Protein AF-A0A6I8RSE9-F1 (afdb_monomer)

Foldseek 3Di:
DDDDDDDDDDDDPPDPPPQDLVNVLVVLVVVQLADPLQSVLVSLVVCCVCPVQNWPPWDWDHDNVLSHIWIWTHSDPPDDTAIEGRAEPPDDDDPVSVVVSLVVVVPDPPPDDFSKHWYWYAYPVSDTDIDIDTPDDDDDDDPPDPPPVPVVVVVVVVVVPPD

InterPro domains:
  IPR011856 tRNA endonuclease-like domain superfamily [G3DSA:3.40.1350.10] (23-135)
  IPR018593 tRNA-splicing endonuclease subunit Sen15 [PF09631] (44-142)
  IPR036167 tRNA intron endonuclease, catalytic domain-like superfamily [SSF53032] (25-135)

Nearest PDB structures (foldseek):
  8hmz-assembly1_D  TM=9.072E-01  e=7.429E-14  Homo sapiens
  6z9u-assembly1_D  TM=8.861E-01  e=1.134E-13  Homo sapiens
  7zrz-assembly1_DP1  TM=8.844E-01  e=1.253E-10  Homo sapiens
  2gw6-assembly1_B  TM=8.212E-01  e=8.722E-11  Homo sapiens
  8h6l-assembly1_5B  TM=2.291E-01  e=1.242E+00  Homo sapiens

Mean predicted aligned error: 14.04 Å

Solvent-accessible surface area (backbone atoms only — not comparable to full-atom values): 10289 Å² total; per-residue (Å²): 142,84,90,81,84,86,82,91,81,81,80,82,76,80,74,78,77,74,75,45,76,72,52,54,48,49,52,55,59,70,62,71,28,49,54,73,64,49,43,52,31,35,45,53,49,52,48,41,39,47,76,74,62,58,36,37,82,71,42,83,44,71,34,70,90,77,45,32,55,36,35,38,29,16,75,45,91,92,55,75,67,39,46,35,40,44,30,40,70,89,63,83,81,52,72,70,56,54,54,55,56,50,54,68,70,61,82,55,96,66,92,77,72,82,54,47,40,34,39,36,36,29,45,96,87,68,50,74,46,79,45,81,46,58,76,81,86,67,84,73,79,76,74,94,70,80,76,72,71,65,74,64,60,61,66,61,58,66,69,70,76,75,121

Organism: Xenopus tropicalis (NCBI:txid8364)

pLDDT: mean 77.12, std 19.41, range [32.81, 97.62]

Radiu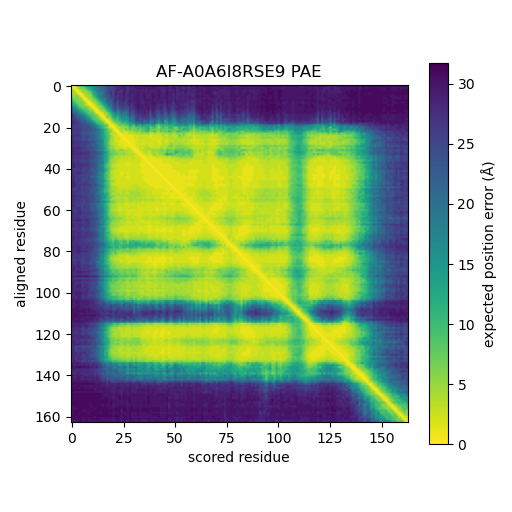s of gyration: 26.53 Å; Cα contacts (8 Å, |Δi|>4): 191; chains: 1; bounding box: 36×121×54 Å

Sequence (163 aa):
MYSRRESREPGVGGAMDCGTPTGDFKEMMAMDVADSAQVYTAFLVYMDLLEVRNWHDVKIHGSSELHLIYLHGLEKEGCIPQLIIPTPVSMSYSHERIQQFMKLDCTSDEAQSISSILLAIVESDSTVVYYKLTDGFVIPDPPDFVEDMDNKQWRKKRLRHLR

Secondary structure (DSSP, 8-state):
-------PPP----------HHHHHHHHHHT-SS-HHHHHHHHHHHHIIIIIS--EEEEEEEETTTTEEEEEEESSTTSPPEEEEEEETT----HHHHHHHHHHGGGSS-TTS--EEEEEEE-TT--EEEEEEES--PPPPPPS-----SHHHHHHHTTSS--

Structure (mmCIF, N/CA/C/O backbone):
data_AF-A0A6I8RSE9-F1
#
_entry.id   AF-A0A6I8RSE9-F1
#
loop_
_atom_site.group_PDB
_atom_site.id
_atom_site.type_symbol
_atom_site.label_atom_id
_atom_site.label_alt_id
_atom_site.label_comp_id
_atom_site.label_asym_id
_atom_site.label_entity_id
_atom_site.label_seq_id
_atom_site.pdbx_PDB_ins_code
_atom_site.Cartn_x
_atom_site.Cartn_y
_atom_site.Cartn_z
_atom_site.occupancy
_atom_site.B_iso_or_equiv
_atom_site.auth_seq_id
_atom_site.auth_comp_id
_atom_site.auth_asym_id
_atom_site.auth_atom_id
_atom_site.pdbx_PDB_model_num
ATOM 1 N N . MET A 1 1 ? 5.052 64.133 -17.717 1.00 44.69 1 MET A N 1
ATOM 2 C CA . MET A 1 1 ? 3.812 63.581 -18.299 1.00 44.69 1 MET A CA 1
ATOM 3 C C . MET A 1 1 ? 4.100 63.098 -19.709 1.00 44.69 1 MET A C 1
ATOM 5 O O . MET A 1 1 ? 4.345 63.938 -20.554 1.00 44.69 1 MET A O 1
ATOM 9 N N . TYR A 1 2 ? 4.098 61.786 -19.948 1.00 32.81 2 TYR A N 1
ATOM 10 C CA . TYR A 1 2 ? 3.545 61.183 -21.165 1.00 32.81 2 TYR A CA 1
ATOM 11 C C . TYR A 1 2 ? 3.251 59.714 -20.855 1.00 32.81 2 TYR A C 1
ATOM 13 O O . TYR A 1 2 ? 4.121 58.963 -20.424 1.00 32.81 2 TYR A O 1
ATOM 21 N N . SER A 1 3 ? 1.974 59.372 -20.971 1.00 40.47 3 SER A N 1
ATOM 22 C CA . SER A 1 3 ? 1.402 58.053 -20.737 1.00 40.47 3 SER A CA 1
ATOM 23 C C . SER A 1 3 ? 1.623 57.197 -21.986 1.00 40.47 3 SER A C 1
ATOM 25 O O . SER A 1 3 ? 1.367 57.673 -23.091 1.00 40.47 3 SER A O 1
ATOM 27 N N . ARG A 1 4 ? 2.060 55.945 -21.828 1.00 38.78 4 ARG A N 1
ATOM 28 C CA . ARG A 1 4 ? 1.957 54.914 -22.869 1.00 38.78 4 ARG A CA 1
ATOM 29 C C . ARG A 1 4 ? 1.184 53.740 -22.272 1.00 38.78 4 ARG A C 1
ATOM 31 O O . ARG A 1 4 ? 1.666 53.075 -21.361 1.00 38.78 4 ARG A O 1
ATOM 38 N N . ARG A 1 5 ? -0.057 53.584 -22.738 1.00 46.31 5 ARG A N 1
ATOM 39 C CA . ARG A 1 5 ? -0.883 52.380 -22.580 1.00 46.31 5 ARG A CA 1
ATOM 40 C C . ARG A 1 5 ? -0.491 51.354 -23.653 1.00 46.31 5 ARG A C 1
ATOM 42 O O . ARG A 1 5 ? 0.235 51.708 -24.578 1.00 46.31 5 ARG A O 1
ATOM 49 N N . GLU A 1 6 ? -1.099 50.173 -23.519 1.00 40.12 6 GLU A N 1
ATOM 50 C CA . GLU A 1 6 ? -1.092 48.986 -24.396 1.00 40.12 6 GLU A CA 1
ATOM 51 C C . GLU A 1 6 ? 0.047 47.993 -24.090 1.00 40.12 6 GLU A C 1
ATOM 53 O O . GLU A 1 6 ? 1.198 48.390 -23.981 1.00 40.12 6 GLU A O 1
ATOM 58 N N . SER A 1 7 ? -0.200 46.705 -23.830 1.00 34.88 7 SER A N 1
ATOM 59 C CA . SER A 1 7 ? -1.323 45.857 -24.261 1.00 34.88 7 SER A CA 1
ATOM 60 C C . SER A 1 7 ? -1.613 44.753 -23.236 1.00 34.88 7 SER A C 1
ATOM 62 O O . SER A 1 7 ? -0.700 44.183 -22.644 1.00 34.88 7 SER A O 1
ATOM 64 N N . ARG A 1 8 ? -2.902 44.453 -23.035 1.00 44.62 8 ARG A N 1
ATOM 65 C CA . ARG A 1 8 ? -3.384 43.220 -22.399 1.00 44.62 8 ARG A CA 1
ATOM 66 C C . ARG A 1 8 ? -3.271 42.084 -23.416 1.00 44.62 8 ARG A C 1
ATOM 68 O O . ARG A 1 8 ? -3.920 42.165 -24.452 1.00 44.62 8 ARG A O 1
ATOM 75 N N . GLU A 1 9 ? -2.543 41.032 -23.073 1.00 44.62 9 GLU A N 1
ATOM 76 C CA . GLU A 1 9 ? -2.723 39.697 -23.651 1.00 44.62 9 GLU A CA 1
ATOM 77 C C . GLU A 1 9 ? -3.542 38.861 -22.648 1.00 44.62 9 GLU A C 1
ATOM 79 O O . GLU A 1 9 ? -3.253 38.909 -21.445 1.00 44.62 9 GLU A O 1
ATOM 84 N N . PRO A 1 10 ? -4.601 38.158 -23.084 1.00 46.56 10 PRO A N 1
ATOM 85 C CA . PRO A 1 10 ? -5.452 37.371 -22.208 1.00 46.56 10 PRO A CA 1
ATOM 86 C C . PRO A 1 10 ? -4.966 35.920 -22.098 1.00 46.56 10 PRO A C 1
ATOM 88 O O . PRO A 1 10 ? -4.591 35.302 -23.085 1.00 46.56 10 PRO A O 1
ATOM 91 N N . GLY A 1 11 ? -5.101 35.361 -20.895 1.00 46.75 11 GLY A N 1
ATOM 92 C CA . GLY A 1 11 ? -5.437 33.952 -20.691 1.00 46.75 11 GLY A CA 1
ATOM 93 C C . GLY A 1 11 ? -4.395 32.917 -21.106 1.00 46.75 11 GLY A C 1
ATOM 94 O O . GLY A 1 11 ? -4.472 32.351 -22.189 1.00 46.75 11 GLY A O 1
ATOM 95 N N . VAL A 1 12 ? -3.558 32.513 -20.154 1.00 43.41 12 VAL A N 1
ATOM 96 C CA . VAL A 1 12 ? -3.167 31.103 -20.076 1.00 43.41 12 VAL A CA 1
ATOM 97 C C . VAL A 1 12 ? -4.004 30.512 -18.956 1.00 43.41 12 VAL A C 1
ATOM 99 O O . VAL A 1 12 ? -3.737 30.734 -17.776 1.00 43.41 12 VAL A O 1
ATOM 102 N N . GLY A 1 13 ? -5.097 29.852 -19.346 1.00 39.59 13 GLY A N 1
ATOM 103 C CA . GLY A 1 13 ? -5.831 28.974 -18.450 1.00 39.59 13 GLY A CA 1
ATOM 104 C C . GLY A 1 13 ? -4.838 27.994 -17.844 1.00 39.59 13 GLY A C 1
ATOM 105 O O . GLY A 1 13 ? -4.112 27.323 -18.578 1.00 39.59 13 GLY A O 1
ATOM 106 N N . GLY A 1 14 ? -4.771 27.969 -16.514 1.00 37.16 14 GLY A N 1
ATOM 107 C CA . GLY A 1 14 ? -4.079 26.914 -15.798 1.00 37.16 14 GLY A CA 1
ATOM 108 C C . GLY A 1 14 ? -4.722 25.604 -16.214 1.00 37.16 14 GLY A C 1
ATOM 109 O O . GLY A 1 14 ? -5.856 25.323 -15.828 1.00 37.16 14 GLY A O 1
ATOM 110 N N . ALA A 1 15 ? -4.029 24.857 -17.068 1.00 40.38 15 ALA A N 1
ATOM 111 C CA . ALA A 1 15 ? -4.313 23.455 -17.258 1.00 40.38 15 ALA A CA 1
ATOM 112 C C . ALA A 1 15 ? -4.239 22.837 -15.862 1.00 40.38 15 ALA A C 1
ATOM 114 O O . ALA A 1 15 ? -3.187 22.862 -15.225 1.00 40.38 15 ALA A O 1
ATOM 115 N N . MET A 1 16 ? -5.385 22.386 -15.357 1.00 47.47 16 MET A N 1
ATOM 116 C CA . MET A 1 16 ? -5.403 21.403 -14.289 1.00 47.47 16 MET A CA 1
ATOM 117 C C . MET A 1 16 ? -4.587 20.235 -14.823 1.00 47.47 16 MET A C 1
ATOM 119 O O . MET A 1 16 ? -4.990 19.589 -15.790 1.00 47.47 16 MET A O 1
ATOM 123 N N . ASP A 1 17 ? -3.389 20.085 -14.271 1.00 44.56 17 ASP A N 1
ATOM 124 C CA . ASP A 1 17 ? -2.506 18.962 -14.514 1.00 44.56 17 ASP A CA 1
ATOM 125 C C . ASP A 1 17 ? -3.269 17.723 -14.053 1.00 44.56 17 ASP A C 1
ATOM 127 O O . ASP A 1 17 ? -3.378 17.440 -12.861 1.00 44.56 17 ASP A O 1
ATOM 131 N N . CYS A 1 18 ? -3.942 17.053 -14.989 1.00 44.56 18 CYS A N 1
ATOM 132 C CA . CYS A 1 18 ? -4.425 15.713 -14.743 1.00 44.56 18 CYS A CA 1
ATOM 133 C C . CYS A 1 18 ? -3.162 14.861 -14.644 1.00 44.56 18 CYS A C 1
ATOM 135 O O . CYS A 1 18 ? -2.573 14.522 -15.673 1.00 44.56 18 CYS A O 1
ATOM 137 N N . GLY A 1 19 ? -2.717 14.613 -13.408 1.00 55.59 19 GLY A N 1
ATOM 138 C CA . GLY A 1 19 ? -1.569 13.771 -13.101 1.00 55.59 19 GLY A CA 1
ATOM 139 C C . GLY A 1 19 ? -1.6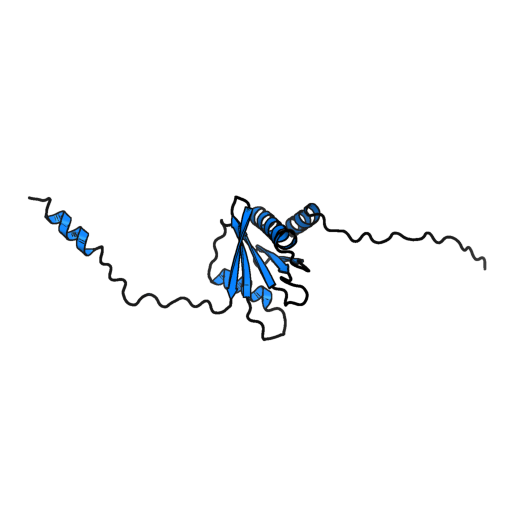34 12.530 -13.973 1.00 55.59 19 GLY A C 1
ATOM 140 O O . GLY A 1 19 ? -2.551 11.716 -13.885 1.00 55.59 19 GLY A O 1
ATOM 141 N N . THR A 1 20 ? -0.741 12.458 -14.955 1.00 66.75 20 THR A N 1
ATOM 142 C CA . THR A 1 20 ? -0.609 11.224 -15.722 1.00 66.75 20 THR A CA 1
ATOM 143 C C . THR A 1 20 ? -0.056 10.178 -14.756 1.00 66.75 20 THR A C 1
ATOM 145 O O . THR A 1 20 ? 0.827 10.534 -13.976 1.00 66.75 20 THR A O 1
ATOM 148 N N . PRO A 1 21 ? -0.439 8.892 -14.849 1.00 70.25 21 PRO A N 1
ATOM 149 C CA . PRO A 1 21 ? 0.141 7.847 -13.997 1.00 70.25 21 PRO A CA 1
ATOM 150 C C . PRO A 1 21 ? 1.680 7.852 -14.016 1.00 70.25 21 PRO A C 1
ATOM 152 O O . PRO A 1 21 ? 2.362 7.566 -13.036 1.00 70.25 21 PRO A O 1
ATOM 155 N N . THR A 1 22 ? 2.257 8.244 -15.154 1.00 73.25 22 THR A N 1
ATOM 156 C CA . THR A 1 22 ? 3.702 8.414 -15.325 1.00 73.25 22 THR A CA 1
ATOM 157 C C . THR A 1 22 ? 4.302 9.615 -14.588 1.00 73.25 22 THR A C 1
ATOM 159 O O . THR A 1 22 ? 5.504 9.613 -14.328 1.00 73.25 22 THR A O 1
ATOM 162 N N . GLY A 1 23 ? 3.515 10.653 -14.311 1.00 79.50 23 GLY A N 1
ATOM 163 C CA . GLY A 1 23 ? 3.882 11.800 -13.482 1.00 79.50 23 GLY A CA 1
ATOM 164 C C . GLY A 1 23 ? 3.946 11.416 -12.007 1.00 79.50 23 GLY A C 1
ATOM 165 O O . GLY A 1 23 ? 4.985 11.621 -11.384 1.00 79.50 23 GLY A O 1
ATOM 166 N N . ASP A 1 24 ? 2.914 10.738 -11.506 1.00 86.19 24 ASP A N 1
ATOM 167 C CA . ASP A 1 24 ? 2.835 10.326 -10.097 1.00 86.19 24 ASP A CA 1
ATOM 168 C C . ASP A 1 24 ? 3.921 9.296 -9.745 1.00 86.19 24 ASP A C 1
ATOM 170 O O . ASP A 1 24 ? 4.570 9.382 -8.702 1.00 86.19 24 ASP A O 1
ATOM 174 N N . PHE A 1 25 ? 4.224 8.367 -10.662 1.00 88.12 25 PHE A N 1
ATOM 175 C CA . PHE A 1 25 ? 5.354 7.446 -10.490 1.00 88.12 25 PHE A CA 1
ATOM 176 C C . PHE A 1 25 ? 6.698 8.181 -10.361 1.00 88.12 25 PHE A C 1
ATOM 178 O O . PHE A 1 25 ? 7.555 7.803 -9.559 1.00 88.12 25 PHE A O 1
ATOM 185 N N . LYS A 1 26 ? 6.903 9.248 -11.145 1.00 89.06 26 LYS A N 1
ATOM 186 C CA . LYS A 1 26 ? 8.123 10.064 -11.057 1.00 89.06 26 LYS A CA 1
ATOM 187 C C . LYS A 1 26 ? 8.176 10.852 -9.757 1.00 89.06 26 LYS A C 1
ATOM 189 O O . LYS A 1 26 ? 9.267 10.992 -9.214 1.00 89.06 26 LYS A O 1
ATOM 194 N N . GLU A 1 27 ? 7.040 11.341 -9.269 1.00 90.69 27 GLU A N 1
ATOM 195 C CA . GLU A 1 27 ? 6.957 12.005 -7.969 1.00 90.69 27 GLU A CA 1
ATOM 196 C C . GLU A 1 27 ? 7.384 11.053 -6.848 1.00 90.69 27 GLU A C 1
ATOM 198 O O . GLU A 1 27 ? 8.284 11.390 -6.084 1.00 90.69 27 GLU A O 1
ATOM 203 N N . MET A 1 28 ? 6.838 9.830 -6.817 1.00 92.19 28 MET A N 1
ATOM 204 C CA . MET A 1 28 ? 7.226 8.799 -5.844 1.00 92.19 28 MET A CA 1
ATOM 205 C C . MET A 1 28 ? 8.729 8.494 -5.885 1.00 92.19 28 MET A C 1
ATOM 207 O O . MET A 1 28 ? 9.380 8.448 -4.844 1.00 92.19 28 MET A O 1
ATOM 211 N N . MET A 1 29 ? 9.301 8.334 -7.084 1.00 89.94 29 MET A N 1
ATOM 212 C CA . MET A 1 29 ? 10.745 8.134 -7.257 1.00 89.94 29 MET A CA 1
ATOM 213 C C . MET A 1 29 ? 11.565 9.339 -6.770 1.00 89.94 29 MET A C 1
ATOM 215 O O . MET A 1 29 ? 12.641 9.161 -6.207 1.00 89.94 29 MET A O 1
ATOM 219 N N . ALA A 1 30 ? 11.073 10.562 -6.980 1.00 90.38 30 ALA A N 1
ATOM 220 C CA . ALA A 1 30 ? 11.769 11.791 -6.606 1.00 90.38 30 ALA A CA 1
ATOM 221 C C . ALA A 1 30 ? 11.786 12.056 -5.091 1.00 90.38 30 ALA A C 1
ATOM 223 O O . ALA A 1 30 ? 12.602 12.858 -4.639 1.00 90.38 30 ALA A O 1
ATOM 224 N N . MET A 1 31 ? 10.925 11.393 -4.307 1.00 89.88 31 MET A N 1
ATOM 225 C CA . MET A 1 31 ? 10.941 11.509 -2.843 1.00 89.88 31 MET A CA 1
ATOM 226 C C . MET A 1 31 ? 12.211 10.913 -2.219 1.00 89.88 31 MET A C 1
ATOM 228 O O . MET A 1 31 ? 12.590 11.339 -1.134 1.00 89.88 31 MET A O 1
ATOM 232 N N . ASP A 1 32 ? 12.858 9.946 -2.884 1.00 89.19 32 ASP A N 1
ATOM 233 C CA . ASP A 1 32 ? 14.120 9.312 -2.454 1.00 89.19 32 ASP A CA 1
ATOM 234 C C . ASP A 1 32 ? 14.108 8.798 -0.995 1.00 89.19 32 ASP A C 1
ATOM 236 O O . ASP A 1 32 ? 15.109 8.808 -0.283 1.00 89.19 32 ASP A O 1
ATOM 240 N N . VAL A 1 33 ? 12.935 8.362 -0.519 1.00 90.31 33 VAL A N 1
ATOM 241 C CA . VAL A 1 33 ? 12.741 7.847 0.851 1.00 90.31 33 VAL A CA 1
ATOM 242 C C . VAL A 1 33 ? 12.646 6.326 0.924 1.00 90.31 33 VAL A C 1
ATOM 244 O O . VAL A 1 33 ? 12.659 5.770 2.020 1.00 90.31 33 VAL A O 1
ATOM 247 N N . ALA A 1 34 ? 12.502 5.646 -0.212 1.00 89.31 34 ALA A N 1
ATOM 248 C CA . ALA A 1 34 ? 12.236 4.217 -0.271 1.00 89.31 34 ALA A CA 1
ATOM 249 C C . ALA A 1 34 ? 12.927 3.565 -1.472 1.00 89.31 34 ALA A C 1
ATOM 251 O O . ALA A 1 34 ? 13.278 4.231 -2.446 1.00 89.31 34 ALA A O 1
ATOM 252 N N . ASP A 1 35 ? 13.126 2.249 -1.401 1.00 91.12 35 ASP A N 1
ATOM 253 C CA . ASP A 1 35 ? 13.719 1.4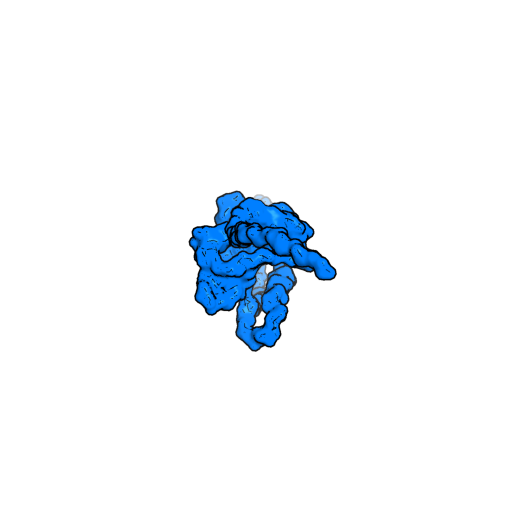97 -2.503 1.00 91.12 35 ASP A CA 1
ATOM 254 C C . ASP A 1 35 ? 12.763 1.354 -3.703 1.00 91.12 35 ASP A C 1
ATOM 256 O O . ASP A 1 35 ? 11.552 1.571 -3.616 1.00 91.12 35 ASP A O 1
ATOM 260 N N . SER A 1 36 ? 13.308 0.938 -4.848 1.00 91.50 36 SER A N 1
ATOM 261 C CA . SER A 1 36 ? 12.541 0.777 -6.088 1.00 91.50 36 SER A CA 1
ATOM 262 C C . SER A 1 36 ? 11.383 -0.217 -5.981 1.00 91.50 36 SER A C 1
ATOM 264 O O . SER A 1 36 ? 10.390 -0.066 -6.691 1.00 91.50 36 SER A O 1
ATOM 266 N N . ALA A 1 37 ? 11.502 -1.248 -5.135 1.00 92.06 37 ALA A N 1
ATOM 267 C CA . ALA A 1 37 ? 10.438 -2.235 -4.969 1.00 92.06 37 ALA A CA 1
ATOM 268 C C . ALA A 1 37 ? 9.265 -1.620 -4.200 1.00 92.06 37 ALA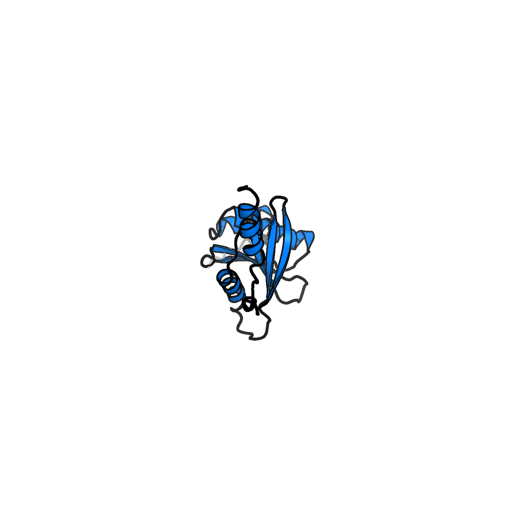 A C 1
ATOM 270 O O . ALA A 1 37 ? 8.110 -1.816 -4.577 1.00 92.06 37 ALA A O 1
ATOM 271 N N . GLN A 1 38 ? 9.558 -0.826 -3.172 1.00 93.00 38 GLN A N 1
ATOM 272 C CA . GLN A 1 38 ? 8.573 -0.077 -2.408 1.00 93.00 38 GLN A CA 1
ATOM 273 C C . GLN A 1 38 ? 7.898 0.999 -3.267 1.00 93.00 38 GLN A C 1
ATOM 275 O O . GLN A 1 38 ? 6.672 1.080 -3.257 1.00 93.00 38 GLN A O 1
ATOM 280 N N . VAL A 1 39 ? 8.659 1.741 -4.079 1.00 94.81 39 VAL A N 1
ATOM 281 C CA . VAL A 1 39 ? 8.104 2.744 -5.005 1.00 94.81 39 VAL A CA 1
ATOM 282 C C . VAL A 1 39 ? 7.165 2.097 -6.024 1.00 94.81 39 VAL A C 1
ATOM 284 O O . VAL A 1 39 ? 6.042 2.558 -6.221 1.00 94.81 39 VAL A O 1
ATOM 287 N N . TYR A 1 40 ? 7.585 0.990 -6.642 1.00 94.44 40 TYR A N 1
ATOM 288 C CA . TYR A 1 40 ? 6.741 0.260 -7.588 1.00 94.44 40 TYR A CA 1
ATOM 289 C C . TYR A 1 40 ? 5.475 -0.298 -6.923 1.00 94.44 40 TYR A C 1
ATOM 291 O O . TYR A 1 40 ? 4.382 -0.191 -7.473 1.00 94.44 40 TYR A O 1
ATOM 299 N N . THR A 1 41 ? 5.603 -0.824 -5.704 1.00 96.38 41 THR A N 1
ATOM 300 C CA . THR A 1 41 ? 4.468 -1.279 -4.887 1.00 96.38 41 THR A CA 1
ATOM 301 C C . THR A 1 41 ? 3.498 -0.131 -4.602 1.00 96.38 41 THR A C 1
ATOM 303 O O . THR A 1 41 ? 2.296 -0.282 -4.804 1.00 96.38 41 THR A O 1
ATOM 306 N N . ALA A 1 42 ? 4.000 1.030 -4.171 1.00 96.56 42 ALA A N 1
ATOM 307 C CA . ALA A 1 42 ? 3.187 2.210 -3.893 1.00 96.56 42 ALA A CA 1
ATOM 308 C C . ALA A 1 42 ? 2.432 2.691 -5.132 1.00 96.56 42 ALA A C 1
ATOM 310 O O . ALA A 1 42 ? 1.251 3.023 -5.038 1.00 96.56 42 ALA A O 1
ATOM 311 N N . PHE A 1 43 ? 3.078 2.647 -6.294 1.00 96.25 43 PHE A N 1
ATOM 312 C CA . PHE A 1 43 ? 2.451 2.984 -7.563 1.00 96.25 43 PHE A CA 1
ATOM 313 C C . PHE A 1 43 ? 1.318 2.024 -7.940 1.00 96.25 43 PHE A C 1
ATOM 315 O O . PHE A 1 43 ? 0.238 2.477 -8.310 1.00 96.25 43 PHE A O 1
ATOM 322 N N . LEU A 1 44 ? 1.520 0.710 -7.802 1.00 96.56 44 LEU A N 1
ATOM 323 C CA . LEU A 1 44 ? 0.459 -0.267 -8.070 1.00 96.56 44 LEU A CA 1
ATOM 324 C C . LEU A 1 44 ? -0.742 -0.077 -7.137 1.00 96.56 44 LEU A C 1
ATOM 326 O O . LEU A 1 44 ? -1.881 -0.112 -7.594 1.00 96.56 44 LEU A O 1
ATOM 330 N N . VAL A 1 45 ? -0.495 0.186 -5.85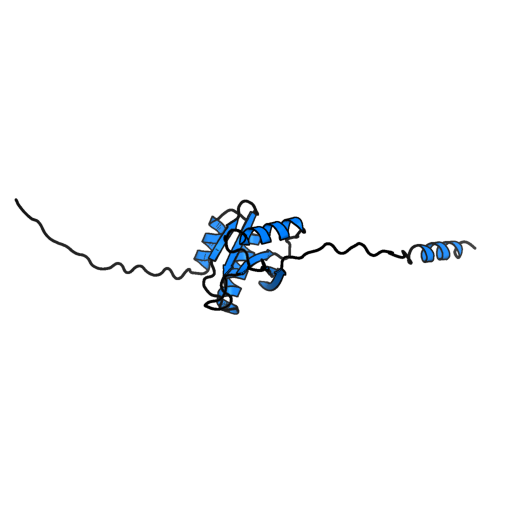0 1.00 97.62 45 VAL A N 1
ATOM 331 C CA . VAL A 1 45 ? -1.565 0.475 -4.883 1.00 97.62 45 VAL A CA 1
ATOM 332 C C . VAL A 1 45 ? -2.286 1.774 -5.234 1.00 97.62 45 VAL A C 1
ATOM 334 O O . VAL A 1 45 ? -3.510 1.811 -5.191 1.00 97.62 45 VAL A O 1
ATOM 337 N N . TYR A 1 46 ? -1.560 2.828 -5.607 1.00 96.62 46 TYR A N 1
ATOM 338 C CA . TYR A 1 46 ? -2.153 4.094 -6.040 1.00 96.62 46 TYR A CA 1
ATOM 339 C C . TYR A 1 46 ? -3.091 3.897 -7.239 1.00 96.62 46 TYR A C 1
ATOM 341 O O . TYR A 1 46 ? -4.234 4.352 -7.207 1.00 96.62 46 TYR A O 1
ATOM 349 N N . MET A 1 47 ? -2.649 3.137 -8.244 1.00 95.88 47 MET A N 1
ATOM 350 C CA . MET A 1 47 ? -3.471 2.802 -9.407 1.00 95.88 47 MET A CA 1
ATOM 351 C C . MET A 1 47 ? -4.694 1.946 -9.040 1.00 95.88 47 MET A C 1
ATOM 353 O O . MET A 1 47 ? -5.781 2.231 -9.531 1.00 95.88 47 MET A O 1
ATOM 357 N N . ASP A 1 48 ? -4.565 0.939 -8.165 1.00 96.44 48 ASP A N 1
ATOM 358 C CA . ASP A 1 48 ? -5.716 0.134 -7.702 1.00 96.44 48 ASP A CA 1
ATOM 359 C C . ASP A 1 48 ? -6.748 1.001 -6.966 1.00 96.44 48 ASP A C 1
ATOM 361 O O . ASP A 1 48 ? -7.952 0.903 -7.218 1.00 96.44 48 ASP A O 1
ATOM 365 N N . LEU A 1 49 ? -6.279 1.902 -6.097 1.00 95.88 49 LEU A N 1
ATOM 366 C CA . LEU A 1 49 ? -7.142 2.814 -5.350 1.00 95.88 49 LEU A CA 1
ATOM 367 C C . LEU A 1 49 ? -7.937 3.727 -6.287 1.00 95.88 49 LEU A C 1
ATOM 369 O O . LEU A 1 49 ? -9.144 3.863 -6.096 1.00 95.88 49 LEU A O 1
ATOM 373 N N . LEU A 1 50 ? -7.298 4.316 -7.299 1.00 94.00 50 LEU A N 1
ATOM 374 C CA . LEU A 1 50 ? -7.968 5.218 -8.236 1.00 94.00 50 LEU A CA 1
ATOM 375 C C . LEU A 1 50 ? -8.861 4.484 -9.242 1.00 94.00 50 LEU A C 1
ATOM 377 O O . LEU A 1 50 ? -10.030 4.829 -9.384 1.00 94.00 50 LEU A O 1
ATOM 381 N N . GLU A 1 51 ? -8.337 3.467 -9.925 1.00 94.31 51 GLU A N 1
ATOM 382 C CA . GLU A 1 51 ? -8.983 2.887 -11.111 1.00 94.31 51 GLU A CA 1
ATOM 383 C C . GLU A 1 51 ? -9.910 1.712 -10.781 1.00 94.31 51 GLU A C 1
ATOM 385 O O . GLU A 1 51 ? -10.934 1.515 -11.434 1.00 94.31 51 GLU A O 1
ATOM 390 N N . VAL A 1 52 ? -9.563 0.906 -9.774 1.00 94.69 52 VAL A N 1
ATOM 391 C CA . VAL A 1 52 ? -10.323 -0.307 -9.428 1.00 94.69 52 VAL A CA 1
ATOM 392 C C . VAL A 1 52 ? -11.311 -0.016 -8.306 1.00 94.69 52 VAL A C 1
ATOM 394 O O . VAL A 1 52 ? -12.470 -0.433 -8.363 1.00 94.69 52 VAL A O 1
ATOM 397 N N . ARG A 1 53 ? -10.863 0.707 -7.275 1.00 93.44 53 ARG A N 1
ATOM 398 C CA . ARG A 1 53 ? -11.668 0.995 -6.081 1.00 93.44 53 ARG A CA 1
ATOM 399 C C . ARG A 1 53 ? -12.351 2.356 -6.111 1.00 93.44 53 ARG A C 1
ATOM 401 O O . ARG A 1 53 ? -13.244 2.564 -5.291 1.00 93.44 53 ARG A O 1
ATOM 408 N N . ASN A 1 54 ? -11.966 3.245 -7.029 1.00 94.06 54 ASN A N 1
ATOM 409 C CA . ASN A 1 54 ? -12.522 4.591 -7.176 1.00 94.06 54 ASN A CA 1
ATOM 410 C C . ASN A 1 54 ? -12.482 5.399 -5.863 1.00 94.06 54 ASN A C 1
ATOM 412 O O . ASN A 1 54 ? -13.483 5.971 -5.430 1.00 94.06 54 ASN A O 1
ATOM 416 N N . TRP A 1 55 ? -11.325 5.393 -5.200 1.00 95.12 55 TRP A N 1
ATOM 417 C CA . TRP A 1 55 ? -11.055 6.211 -4.020 1.00 95.12 55 TRP A CA 1
ATOM 418 C C . TRP A 1 55 ? -10.837 7.670 -4.417 1.00 95.12 55 TRP A C 1
ATOM 420 O O . TRP A 1 55 ? -10.353 7.981 -5.505 1.00 95.12 55 TRP A O 1
ATOM 430 N N . HIS A 1 56 ? -11.169 8.570 -3.500 1.00 91.88 56 HIS A N 1
ATOM 431 C CA . HIS A 1 56 ? -11.086 10.012 -3.697 1.00 91.88 56 HIS A CA 1
ATOM 432 C C . HIS A 1 56 ? -9.911 10.617 -2.922 1.00 91.88 56 HIS A C 1
ATOM 434 O O . HIS A 1 56 ? -9.459 10.060 -1.920 1.00 91.88 56 HIS A O 1
ATOM 440 N N . ASP A 1 57 ? -9.428 11.772 -3.389 1.00 91.06 57 ASP A N 1
ATOM 441 C CA . ASP A 1 57 ? -8.374 12.574 -2.752 1.00 91.06 57 ASP A CA 1
ATOM 442 C C . ASP A 1 57 ? -7.150 11.763 -2.293 1.00 91.06 57 ASP A C 1
ATOM 444 O O . ASP A 1 57 ? -6.623 11.975 -1.198 1.00 91.06 57 ASP A O 1
ATOM 448 N N . VAL A 1 58 ? -6.698 10.819 -3.128 1.00 93.12 58 VAL A N 1
ATOM 449 C CA . VAL A 1 58 ? -5.535 9.981 -2.819 1.00 93.12 58 VAL A CA 1
ATOM 450 C C . VAL A 1 58 ? -4.257 10.818 -2.911 1.00 93.12 58 VAL A C 1
ATOM 452 O O . VAL A 1 58 ? -3.865 11.260 -3.989 1.00 93.12 58 VAL A O 1
ATOM 455 N N . LYS A 1 59 ? -3.600 11.032 -1.771 1.00 92.12 59 LYS A N 1
ATOM 456 C CA . LYS A 1 59 ? -2.358 11.798 -1.619 1.00 92.12 59 LYS A CA 1
ATOM 457 C C . LYS A 1 59 ? -1.191 10.878 -1.311 1.00 92.12 59 LYS A C 1
ATOM 459 O O . LYS A 1 59 ? -1.322 9.949 -0.516 1.00 92.12 59 LYS A O 1
ATOM 464 N N . ILE A 1 60 ? -0.048 11.177 -1.914 1.00 93.69 60 ILE A N 1
ATOM 465 C CA . ILE A 1 60 ? 1.193 10.419 -1.772 1.00 93.69 60 ILE A CA 1
ATOM 466 C C . ILE A 1 60 ? 2.095 11.139 -0.771 1.00 93.69 60 ILE A C 1
ATOM 468 O O . ILE A 1 60 ? 2.274 12.353 -0.843 1.00 93.69 60 ILE A O 1
ATOM 472 N N . HIS A 1 61 ? 2.677 10.391 0.160 1.00 92.25 61 HIS A N 1
ATOM 473 C CA . HIS A 1 61 ? 3.554 10.930 1.187 1.00 92.25 61 HIS A CA 1
ATOM 474 C C . HIS A 1 61 ? 4.796 10.059 1.363 1.00 92.25 61 HIS A C 1
ATOM 476 O O . HIS A 1 61 ? 4.720 8.833 1.356 1.00 92.25 61 HIS A O 1
ATOM 482 N N . GLY A 1 62 ? 5.944 10.698 1.576 1.00 92.31 62 GLY A N 1
ATOM 483 C CA . GLY A 1 62 ? 7.194 10.026 1.913 1.00 92.31 62 GLY A CA 1
ATOM 484 C C . GLY A 1 62 ? 7.549 10.208 3.386 1.00 92.31 62 GLY A C 1
ATOM 485 O O . GLY A 1 62 ? 7.494 11.321 3.905 1.00 92.31 62 GLY A O 1
ATOM 486 N N . SER A 1 63 ? 7.943 9.128 4.065 1.00 90.38 63 SER A N 1
ATOM 487 C CA . SER A 1 63 ? 8.543 9.183 5.402 1.00 90.38 63 SER A CA 1
ATOM 488 C C . SER A 1 63 ? 9.997 8.734 5.341 1.00 90.38 63 SER A C 1
ATOM 490 O O . SER A 1 63 ? 10.279 7.546 5.185 1.00 90.38 63 SER A O 1
ATOM 492 N N . SER A 1 64 ? 10.926 9.676 5.517 1.00 89.31 64 SER A N 1
ATOM 493 C CA . SER A 1 64 ? 12.355 9.363 5.643 1.00 89.31 64 SER A CA 1
ATOM 494 C C . SER A 1 64 ? 12.674 8.626 6.945 1.00 89.31 64 SER A C 1
ATOM 496 O O . SER A 1 64 ? 13.615 7.848 6.984 1.00 89.31 64 SER A O 1
ATOM 498 N N . GLU A 1 65 ? 11.894 8.830 8.013 1.00 88.50 65 GLU A N 1
ATOM 499 C CA . GLU A 1 65 ? 12.094 8.122 9.287 1.00 88.50 65 GLU A CA 1
ATOM 500 C C . GLU A 1 65 ? 11.783 6.628 9.133 1.00 88.50 65 GLU A C 1
ATOM 502 O O . GLU A 1 65 ? 12.564 5.763 9.532 1.00 88.50 65 GLU A O 1
ATOM 507 N N . LEU A 1 66 ? 10.662 6.315 8.483 1.00 87.25 66 LEU A N 1
ATOM 508 C CA . LEU A 1 66 ? 10.192 4.941 8.298 1.00 87.25 66 LEU A CA 1
ATOM 509 C C . LEU A 1 66 ? 10.694 4.297 7.000 1.00 87.25 66 LEU A C 1
ATOM 511 O O . LEU A 1 66 ? 10.441 3.108 6.773 1.00 87.25 66 LEU A O 1
ATOM 515 N N . HIS A 1 67 ? 11.424 5.077 6.196 1.00 90.31 67 HIS A N 1
ATOM 516 C CA . HIS A 1 67 ? 11.995 4.710 4.904 1.00 90.31 67 HIS A CA 1
ATOM 517 C C . HIS A 1 67 ? 10.949 4.080 3.971 1.00 90.31 67 HIS A C 1
ATOM 519 O O . HIS A 1 67 ? 11.130 2.971 3.462 1.00 90.31 67 HIS A O 1
ATOM 525 N N . LEU A 1 68 ? 9.791 4.737 3.839 1.00 92.00 68 LEU A N 1
ATOM 526 C CA . LEU A 1 68 ? 8.672 4.248 3.030 1.00 92.00 68 LEU A CA 1
ATOM 527 C C . LEU A 1 68 ? 7.821 5.386 2.465 1.00 92.00 68 LEU A C 1
ATOM 529 O O . LEU A 1 68 ? 7.744 6.475 3.038 1.00 92.00 68 LEU A O 1
ATOM 533 N N . ILE A 1 69 ? 7.123 5.081 1.377 1.00 94.81 69 ILE A N 1
ATOM 534 C CA . ILE A 1 69 ? 6.018 5.865 0.819 1.00 94.81 69 ILE A CA 1
ATOM 535 C C . ILE A 1 69 ? 4.692 5.316 1.353 1.00 94.81 69 ILE A C 1
ATOM 537 O O . ILE A 1 69 ? 4.468 4.108 1.324 1.00 94.81 69 ILE A O 1
ATOM 541 N N . TYR A 1 70 ? 3.811 6.190 1.820 1.00 94.56 70 TYR A N 1
ATOM 542 C CA . TYR A 1 70 ? 2.454 5.867 2.258 1.00 94.56 70 TYR A CA 1
ATOM 543 C C . TYR A 1 70 ? 1.444 6.777 1.566 1.00 94.56 70 TYR A C 1
ATOM 545 O O . TYR A 1 70 ? 1.804 7.809 1.000 1.00 94.56 70 TYR A O 1
ATOM 553 N N . LEU A 1 71 ? 0.175 6.381 1.594 1.00 94.88 71 LEU A N 1
ATOM 554 C CA . LEU A 1 71 ? -0.905 7.114 0.946 1.00 94.88 71 LEU A CA 1
ATOM 555 C C . LEU A 1 71 ? -1.961 7.509 1.979 1.00 94.88 71 LEU A C 1
ATOM 557 O O . LEU A 1 71 ? -2.229 6.755 2.913 1.00 94.88 71 LEU A O 1
ATOM 561 N N . HIS A 1 72 ? -2.594 8.659 1.780 1.00 92.88 72 HIS A N 1
ATOM 562 C CA . HIS A 1 72 ? -3.857 9.002 2.431 1.00 92.88 72 HIS A CA 1
ATOM 563 C C . HIS A 1 72 ? -4.948 9.049 1.378 1.00 92.88 72 HIS A C 1
ATOM 565 O O . HIS A 1 72 ? -4.740 9.645 0.331 1.00 92.88 72 HIS A O 1
ATOM 571 N N . GLY A 1 73 ? -6.109 8.457 1.639 1.00 91.50 73 GLY A N 1
ATOM 572 C CA . GLY A 1 73 ? -7.204 8.481 0.671 1.00 91.50 73 GLY A CA 1
ATOM 573 C C . GLY A 1 73 ? -8.570 8.277 1.303 1.00 91.50 73 GLY A C 1
ATOM 574 O O . GLY A 1 73 ? -8.697 7.753 2.410 1.00 91.50 73 GLY A O 1
ATOM 575 N N . LEU A 1 74 ? -9.600 8.702 0.581 1.00 91.44 74 LEU A N 1
ATOM 576 C CA . LEU A 1 74 ? -10.998 8.572 0.962 1.00 91.44 74 LEU A CA 1
ATOM 577 C C . LEU A 1 74 ? -11.623 7.386 0.231 1.00 91.44 74 LEU A C 1
ATOM 579 O O . LEU A 1 74 ? -11.766 7.412 -0.987 1.00 91.44 74 LEU A O 1
ATOM 583 N N . GLU A 1 75 ? -12.065 6.371 0.972 1.00 90.50 75 GLU A N 1
ATOM 584 C CA . GLU A 1 75 ? -12.788 5.233 0.382 1.00 90.50 75 GLU A CA 1
ATOM 585 C C . GLU A 1 75 ? -14.096 5.673 -0.292 1.00 90.50 75 GLU A C 1
ATOM 587 O O . GLU A 1 75 ? -14.503 5.121 -1.311 1.00 90.50 75 GLU A O 1
ATOM 592 N N . LYS A 1 76 ? -14.760 6.679 0.285 1.00 88.62 76 LYS A N 1
ATOM 593 C CA . LYS A 1 76 ? -15.951 7.330 -0.263 1.00 88.62 76 LYS A CA 1
ATOM 594 C C . LYS A 1 76 ? -15.884 8.819 0.035 1.00 88.62 76 LYS A C 1
ATOM 596 O O . LYS A 1 76 ? -15.331 9.231 1.057 1.00 88.62 76 LYS A O 1
ATOM 601 N N . GLU A 1 77 ? -16.480 9.618 -0.839 1.00 84.94 77 GLU A N 1
ATOM 602 C CA . GLU A 1 77 ? -16.585 11.061 -0.645 1.00 84.94 77 GLU A CA 1
ATOM 603 C C . GLU A 1 77 ? -17.281 11.388 0.694 1.00 84.94 77 GLU A C 1
ATOM 605 O O . GLU A 1 77 ? -18.317 10.812 1.033 1.00 84.94 77 GLU A O 1
ATOM 610 N N . GLY A 1 78 ? -16.678 12.279 1.487 1.00 79.06 78 GLY A N 1
ATOM 611 C CA . GLY A 1 78 ? -17.180 12.672 2.811 1.00 79.06 78 GLY A CA 1
ATOM 612 C C . GLY A 1 78 ? -16.828 11.731 3.974 1.00 79.06 78 GLY A C 1
ATOM 613 O O . GLY A 1 78 ? -17.256 11.987 5.100 1.00 79.06 78 GLY A O 1
ATOM 614 N N . CYS A 1 79 ? -16.063 10.657 3.743 1.00 83.75 79 CYS A N 1
ATOM 615 C CA . CYS A 1 79 ? -15.510 9.828 4.820 1.00 83.75 79 CYS A CA 1
ATOM 616 C C . CYS A 1 79 ? -14.249 10.443 5.454 1.00 83.75 79 CYS A C 1
ATOM 618 O O . CYS A 1 79 ? -13.746 11.477 5.022 1.00 83.75 79 CYS A O 1
ATOM 620 N N . ILE A 1 80 ? -13.738 9.802 6.506 1.00 83.25 80 ILE A N 1
ATOM 621 C CA . ILE A 1 80 ? -12.439 10.149 7.092 1.00 83.25 80 ILE A CA 1
ATOM 622 C C . ILE A 1 80 ? -11.338 9.542 6.204 1.00 83.25 80 ILE A C 1
ATOM 624 O O . ILE A 1 80 ? -11.472 8.372 5.822 1.00 83.25 80 ILE A O 1
ATOM 628 N N . PRO A 1 81 ? -10.270 10.292 5.869 1.00 86.62 81 PRO A N 1
ATOM 629 C CA . PRO A 1 81 ? -9.121 9.745 5.156 1.00 86.62 81 PRO A CA 1
ATOM 630 C C . PRO A 1 81 ? -8.517 8.564 5.914 1.00 86.62 81 PRO A C 1
ATOM 632 O O . PRO A 1 81 ? -8.285 8.651 7.116 1.00 86.62 81 PRO A O 1
ATOM 635 N N . GLN A 1 82 ? -8.252 7.467 5.213 1.00 90.56 82 GLN A N 1
ATOM 636 C CA . GLN A 1 82 ? -7.547 6.318 5.772 1.00 90.56 82 GLN A CA 1
ATOM 637 C C . GLN A 1 82 ? -6.067 6.395 5.405 1.00 90.56 82 GLN A C 1
ATOM 639 O O . GLN A 1 82 ? -5.721 6.833 4.306 1.00 90.56 82 GLN A O 1
ATOM 644 N N . LEU A 1 83 ? -5.209 5.949 6.319 1.00 92.31 83 LEU A N 1
ATOM 645 C CA . LEU A 1 83 ? -3.789 5.732 6.067 1.00 92.31 83 LEU A CA 1
ATOM 646 C C . LEU A 1 83 ? -3.590 4.370 5.391 1.00 92.31 83 LEU A C 1
ATOM 648 O O . LEU A 1 83 ? -3.942 3.335 5.959 1.00 92.31 83 LEU A O 1
ATOM 652 N N . ILE A 1 84 ? -3.002 4.365 4.197 1.00 95.06 84 ILE A N 1
ATOM 653 C CA . ILE A 1 84 ? -2.680 3.160 3.431 1.00 95.06 84 ILE A CA 1
ATOM 654 C C . ILE A 1 84 ? -1.164 2.991 3.371 1.00 95.06 84 ILE A C 1
ATOM 656 O O . ILE A 1 84 ? -0.441 3.905 2.976 1.00 95.06 84 ILE A O 1
ATOM 660 N N . ILE A 1 85 ? -0.687 1.801 3.730 1.00 95.06 85 ILE A N 1
ATOM 661 C CA . ILE A 1 85 ? 0.725 1.419 3.678 1.00 95.06 85 ILE A CA 1
ATOM 662 C C . ILE A 1 85 ? 0.913 0.389 2.555 1.00 95.06 85 ILE A C 1
ATOM 664 O O . ILE A 1 85 ? 0.511 -0.766 2.721 1.00 95.06 85 ILE A O 1
ATOM 668 N N . PRO A 1 86 ? 1.510 0.778 1.415 1.00 96.19 86 PRO A N 1
ATOM 669 C CA . PRO A 1 86 ? 1.915 -0.152 0.371 1.00 96.19 86 PRO A CA 1
ATOM 670 C C . PRO A 1 86 ? 3.033 -1.082 0.849 1.00 96.19 86 PRO A C 1
ATOM 672 O O . PRO A 1 86 ? 4.073 -0.637 1.346 1.00 96.19 86 PRO A O 1
ATOM 675 N N . THR A 1 87 ? 2.830 -2.380 0.653 1.00 94.69 87 THR A N 1
ATOM 676 C CA . THR A 1 87 ? 3.695 -3.443 1.164 1.00 94.69 87 THR A CA 1
ATOM 677 C C . THR A 1 87 ? 4.063 -4.422 0.055 1.00 94.69 87 THR A C 1
ATOM 679 O O . THR A 1 87 ? 3.195 -5.160 -0.408 1.00 94.69 87 THR A O 1
ATOM 682 N N . PRO A 1 88 ? 5.338 -4.536 -0.340 1.00 93.31 88 PRO A N 1
ATOM 683 C CA . PRO A 1 88 ? 5.750 -5.659 -1.169 1.00 93.31 88 PRO A CA 1
ATOM 684 C C . PRO A 1 88 ? 5.703 -6.958 -0.353 1.00 93.31 88 PRO A C 1
ATOM 686 O O . PRO A 1 88 ? 6.099 -6.968 0.812 1.00 93.31 88 PRO A O 1
ATOM 689 N N . VAL A 1 89 ? 5.293 -8.077 -0.961 1.00 91.69 89 VAL A N 1
ATOM 690 C CA . VAL A 1 89 ? 5.220 -9.395 -0.285 1.00 91.69 89 VAL A CA 1
ATOM 691 C C . VAL A 1 89 ? 6.550 -9.852 0.339 1.00 91.69 89 VAL A C 1
ATOM 693 O O . VAL A 1 89 ? 6.572 -10.628 1.290 1.00 91.69 89 VAL A O 1
ATOM 696 N N . SER A 1 90 ? 7.679 -9.350 -0.165 1.00 87.38 90 SER A N 1
ATOM 697 C CA . SER A 1 90 ? 9.016 -9.625 0.369 1.00 87.38 90 SER A CA 1
ATOM 698 C C . SER A 1 90 ? 9.347 -8.861 1.659 1.00 87.38 90 SER A C 1
ATOM 700 O O . SER A 1 90 ? 10.391 -9.116 2.259 1.00 87.38 90 SER A O 1
ATOM 702 N N . MET A 1 91 ? 8.512 -7.907 2.081 1.00 87.00 91 MET A N 1
ATOM 703 C CA . MET A 1 91 ? 8.738 -7.088 3.270 1.00 87.00 91 MET A CA 1
ATOM 704 C C . MET A 1 91 ? 8.270 -7.804 4.539 1.00 87.00 91 MET A C 1
ATOM 706 O O . MET A 1 91 ? 7.126 -8.235 4.647 1.00 87.00 91 MET A O 1
ATOM 710 N N . SER A 1 92 ? 9.142 -7.879 5.544 1.00 86.38 92 SER A N 1
ATOM 711 C CA . SER A 1 92 ? 8.797 -8.404 6.868 1.00 86.38 92 SER A CA 1
ATOM 712 C C . SER A 1 92 ? 8.357 -7.293 7.823 1.00 86.38 92 SER A C 1
ATOM 714 O O . SER A 1 92 ? 9.019 -6.253 7.905 1.00 86.38 92 SER A O 1
ATOM 716 N N . TYR A 1 93 ? 7.326 -7.553 8.629 1.00 84.00 93 TYR A N 1
ATOM 717 C CA . TYR A 1 93 ? 6.882 -6.648 9.689 1.00 84.00 93 TYR A CA 1
ATOM 718 C C . TYR A 1 93 ? 7.144 -7.211 11.081 1.00 84.00 93 TYR A C 1
ATOM 720 O O . TYR A 1 93 ? 6.719 -8.316 11.409 1.00 84.00 93 TYR A O 1
ATOM 728 N N . SER A 1 94 ? 7.812 -6.412 11.913 1.00 87.06 94 SER A N 1
ATOM 729 C CA . SER A 1 94 ? 7.830 -6.601 13.362 1.00 87.06 94 SER A CA 1
ATOM 730 C C . SER A 1 94 ? 6.659 -5.854 14.002 1.00 87.06 94 SER A C 1
ATOM 732 O O . SER A 1 94 ? 6.107 -4.915 13.422 1.00 87.06 94 SER A O 1
ATOM 734 N N . HIS A 1 95 ? 6.310 -6.236 15.231 1.00 83.56 95 HIS A N 1
ATOM 735 C CA . HIS A 1 95 ? 5.307 -5.516 16.016 1.00 83.56 95 HIS A CA 1
ATOM 736 C C . HIS A 1 95 ? 5.682 -4.035 16.205 1.00 83.56 95 HIS A C 1
ATOM 738 O O . HIS A 1 95 ? 4.844 -3.157 16.029 1.00 83.56 95 HIS A O 1
ATOM 744 N N . GLU A 1 96 ? 6.961 -3.753 16.466 1.00 86.44 96 GLU A N 1
ATOM 745 C CA . GLU A 1 96 ? 7.495 -2.389 16.591 1.00 86.44 96 GLU A CA 1
ATOM 746 C C . GLU A 1 96 ? 7.252 -1.562 15.323 1.00 86.44 96 GLU A C 1
ATOM 748 O O . GLU A 1 96 ? 6.831 -0.410 15.404 1.00 86.44 96 GLU A O 1
ATOM 753 N N . ARG A 1 97 ? 7.453 -2.163 14.144 1.00 87.31 97 ARG A N 1
ATOM 754 C CA . ARG A 1 97 ? 7.256 -1.475 12.866 1.00 87.31 97 ARG A CA 1
ATOM 755 C C . ARG A 1 97 ? 5.785 -1.154 12.601 1.00 87.31 97 ARG A C 1
ATOM 757 O O . ARG A 1 97 ? 5.472 -0.069 12.126 1.00 87.31 97 ARG A O 1
ATOM 764 N N . ILE A 1 98 ? 4.874 -2.056 12.966 1.00 87.38 98 ILE A N 1
ATOM 765 C CA . ILE A 1 98 ? 3.427 -1.808 12.868 1.00 87.38 98 ILE A CA 1
ATOM 766 C C . ILE A 1 98 ? 3.010 -0.672 13.811 1.00 87.38 98 ILE A C 1
ATOM 768 O O . ILE A 1 98 ? 2.268 0.221 13.404 1.00 87.38 98 ILE A O 1
ATOM 772 N N . GLN A 1 99 ? 3.536 -0.646 15.041 1.00 85.44 99 GLN A N 1
ATOM 773 C CA . GLN A 1 99 ? 3.278 0.456 15.973 1.00 85.44 99 GLN A CA 1
ATOM 774 C C . GLN A 1 99 ? 3.782 1.802 15.438 1.00 85.44 99 GLN A C 1
ATOM 776 O O . GLN A 1 99 ? 3.136 2.827 15.644 1.00 85.44 99 GLN A O 1
ATOM 781 N N . GLN A 1 100 ? 4.926 1.826 14.749 1.00 87.56 100 GLN A N 1
ATOM 782 C CA . GLN A 1 100 ? 5.417 3.043 14.101 1.00 87.56 100 GLN A CA 1
ATOM 783 C C . GLN A 1 100 ? 4.451 3.553 13.027 1.00 87.56 100 GLN A C 1
ATOM 785 O O . GLN A 1 100 ? 4.240 4.758 12.931 1.00 87.56 100 GLN A O 1
ATOM 790 N N . PHE A 1 101 ? 3.815 2.659 12.265 1.00 87.69 101 PHE A N 1
ATOM 791 C CA . PHE A 1 101 ? 2.818 3.062 11.272 1.00 87.69 101 PHE A CA 1
ATOM 792 C C . PHE A 1 101 ? 1.568 3.648 11.909 1.00 87.69 101 PHE A C 1
ATOM 794 O O . PHE A 1 101 ? 1.053 4.645 11.424 1.00 87.69 101 PHE A O 1
ATOM 801 N N . MET A 1 102 ? 1.109 3.086 13.026 1.00 84.25 102 MET A N 1
ATOM 802 C CA . MET A 1 102 ? -0.038 3.641 13.749 1.00 84.25 102 MET A CA 1
ATOM 803 C C . MET A 1 102 ? 0.228 5.059 14.264 1.00 84.25 102 MET A C 1
ATOM 805 O O . MET A 1 102 ? -0.688 5.870 14.320 1.00 84.25 102 MET A O 1
ATOM 809 N N . LYS A 1 103 ? 1.488 5.392 14.578 1.00 82.94 103 LYS A N 1
ATOM 810 C CA . LYS A 1 103 ? 1.883 6.744 15.002 1.00 82.94 103 LYS A CA 1
ATOM 811 C C . LYS A 1 103 ? 1.863 7.777 13.874 1.00 82.94 103 LYS A C 1
ATOM 813 O O . LYS A 1 103 ? 1.773 8.959 14.190 1.00 82.94 103 LYS A O 1
ATOM 818 N N . LEU A 1 104 ? 1.934 7.366 12.600 1.00 78.81 104 LEU A N 1
ATOM 819 C CA . LEU A 1 104 ? 1.824 8.298 11.465 1.00 78.81 104 LEU A CA 1
ATOM 820 C C . LEU A 1 104 ? 0.471 9.019 11.459 1.00 78.81 104 LEU A C 1
ATOM 822 O O . LEU A 1 104 ? 0.408 10.186 11.096 1.00 78.81 104 LEU A O 1
ATOM 826 N N . ASP A 1 105 ? -0.588 8.338 11.896 1.00 67.50 105 ASP A N 1
ATOM 827 C CA . ASP A 1 105 ? -1.960 8.859 11.890 1.00 67.50 105 ASP A CA 1
ATOM 828 C C . ASP A 1 105 ? -2.268 9.740 13.125 1.00 67.50 105 ASP A C 1
ATOM 830 O O . ASP A 1 105 ? -3.267 10.454 13.170 1.00 67.50 105 ASP A O 1
ATOM 834 N N . CYS A 1 106 ? -1.395 9.731 14.142 1.00 56.34 106 CYS A N 1
ATOM 835 C CA . CYS A 1 106 ? -1.602 10.423 15.423 1.00 56.34 106 CYS A CA 1
ATOM 836 C C . CYS A 1 106 ? -1.303 11.935 15.393 1.00 56.34 106 CYS A C 1
ATOM 838 O O . CYS A 1 106 ? -1.321 12.578 16.441 1.00 56.34 106 CYS A O 1
ATOM 840 N N . THR A 1 107 ? -1.000 12.531 14.236 1.00 51.03 107 THR A N 1
ATOM 841 C CA . THR A 1 107 ? -0.636 13.959 14.135 1.00 51.03 107 THR A CA 1
ATOM 842 C C . THR A 1 107 ? -1.836 14.913 14.117 1.00 51.03 107 THR A C 1
ATOM 844 O O . THR A 1 107 ? -1.646 16.117 13.950 1.00 51.03 107 THR A O 1
ATOM 847 N N . SER A 1 108 ? -3.066 14.409 14.258 1.00 48.50 108 SER A N 1
ATOM 848 C CA . SER A 1 108 ? -4.277 15.230 14.352 1.00 48.50 108 SER A CA 1
ATOM 849 C C . SER A 1 108 ? -4.778 15.256 15.799 1.00 48.50 108 SER A C 1
ATOM 851 O O . SER A 1 108 ? -5.068 14.210 16.369 1.00 48.50 108 SER A O 1
ATOM 853 N N . ASP A 1 109 ? -4.875 16.453 16.385 1.00 47.03 109 ASP A N 1
ATOM 854 C CA . ASP A 1 109 ? -5.243 16.767 17.786 1.00 47.03 109 ASP A CA 1
ATOM 855 C C . ASP A 1 109 ? -6.664 16.307 18.213 1.00 47.03 109 ASP A C 1
ATOM 857 O O . ASP A 1 109 ? -7.150 16.613 19.302 1.00 47.03 109 ASP A O 1
ATOM 861 N N . GLU A 1 110 ? -7.358 15.550 17.367 1.00 48.09 110 GLU A N 1
ATOM 862 C CA . GLU A 1 110 ? -8.721 15.071 17.574 1.00 48.09 110 GLU A CA 1
ATOM 863 C C . GLU A 1 110 ? -8.665 13.647 18.155 1.00 48.09 110 GLU A C 1
ATOM 865 O O . GLU A 1 110 ? -8.781 12.634 17.460 1.00 48.09 110 GLU A O 1
ATOM 870 N N . ALA A 1 111 ? -8.453 13.571 19.468 1.00 44.53 111 ALA A N 1
ATOM 871 C CA . ALA A 1 111 ? -8.485 12.343 20.253 1.00 44.53 111 ALA A CA 1
ATOM 872 C C . ALA A 1 111 ? -9.866 11.656 20.183 1.00 44.53 111 ALA A C 1
ATOM 874 O O . ALA A 1 111 ? -10.700 11.863 21.067 1.00 44.53 111 ALA A O 1
ATOM 875 N N . GLN A 1 112 ? -10.122 10.849 19.142 1.00 43.41 112 GLN A N 1
ATOM 876 C CA . GLN A 1 112 ? -11.229 9.874 19.121 1.00 43.41 112 GLN A CA 1
ATOM 877 C C . GLN A 1 112 ? -11.264 8.860 17.966 1.00 43.41 112 GLN A C 1
ATOM 879 O O . GLN A 1 112 ? -12.071 7.930 18.028 1.00 43.41 112 GLN A O 1
ATOM 884 N N . SER A 1 113 ? -10.426 8.962 16.937 1.00 51.09 113 SER A N 1
ATOM 885 C CA . SER A 1 113 ? -10.450 7.958 15.868 1.00 51.09 113 SER A CA 1
ATOM 886 C C . SER A 1 113 ? -9.632 6.730 16.257 1.00 51.09 113 SER A C 1
ATOM 888 O O . SER A 1 113 ? -8.450 6.834 16.562 1.00 51.09 113 SER A O 1
ATOM 890 N N . ILE A 1 114 ? -10.265 5.554 16.229 1.00 53.16 114 ILE A N 1
ATOM 891 C CA . ILE A 1 114 ? -9.576 4.259 16.221 1.00 53.16 114 ILE A CA 1
ATOM 892 C C . ILE A 1 114 ? -8.529 4.326 15.101 1.00 53.16 114 ILE A C 1
ATOM 894 O O . ILE A 1 114 ? -8.909 4.334 13.930 1.00 53.16 114 ILE A O 1
ATOM 898 N N . SER A 1 115 ? -7.242 4.411 15.455 1.00 67.75 115 SER A N 1
ATOM 899 C CA . SER A 1 115 ? -6.122 4.491 14.512 1.00 67.75 115 SER A CA 1
ATOM 900 C C . SER A 1 115 ? -6.031 3.177 13.746 1.00 67.75 115 SER A C 1
ATOM 902 O O . SER A 1 115 ? -5.416 2.204 14.191 1.00 67.75 115 SER A O 1
ATOM 904 N N . SER A 1 116 ? -6.751 3.102 12.631 1.00 83.88 116 SER A N 1
ATOM 905 C CA . SER A 1 116 ? -6.760 1.935 11.767 1.00 83.88 116 SER A CA 1
ATOM 906 C C . SER A 1 116 ? -5.951 2.226 10.523 1.00 83.88 116 SER A C 1
ATOM 908 O O . SER A 1 116 ? -6.293 3.137 9.774 1.00 83.88 116 SER A O 1
ATOM 910 N N . ILE A 1 117 ? -4.929 1.417 10.284 1.00 89.81 117 ILE A N 1
ATOM 911 C CA . ILE A 1 117 ? -4.107 1.498 9.083 1.00 89.81 117 ILE A CA 1
ATOM 912 C C . ILE A 1 117 ? -4.526 0.401 8.109 1.00 89.81 117 ILE A C 1
ATOM 914 O O . ILE A 1 117 ? -4.915 -0.700 8.510 1.00 89.81 117 ILE A O 1
ATOM 918 N N . LEU A 1 118 ? -4.443 0.692 6.819 1.00 93.69 118 LEU A N 1
ATOM 919 C CA . LEU A 1 118 ? -4.757 -0.247 5.757 1.00 93.69 118 LEU A CA 1
ATOM 920 C C . LEU A 1 118 ? -3.461 -0.722 5.102 1.00 93.69 118 LEU A C 1
ATOM 922 O O . LEU A 1 118 ? -2.793 0.024 4.395 1.00 93.69 118 LEU A O 1
ATOM 926 N N . LEU A 1 119 ? -3.094 -1.974 5.341 1.00 94.50 119 LEU A N 1
ATOM 927 C CA . LEU A 1 119 ? -1.935 -2.595 4.718 1.00 94.50 119 LEU A CA 1
ATOM 928 C C . LEU A 1 119 ? -2.326 -3.119 3.335 1.00 94.50 119 LEU A C 1
ATOM 930 O O . LEU A 1 119 ? -3.197 -3.983 3.236 1.00 94.50 119 LEU A O 1
ATOM 934 N N . ALA A 1 120 ? -1.695 -2.609 2.283 1.00 96.94 120 ALA A N 1
ATOM 935 C CA . ALA A 1 120 ? -1.939 -3.022 0.905 1.00 96.94 120 ALA A CA 1
ATOM 936 C C . ALA A 1 120 ? -0.767 -3.882 0.421 1.00 96.94 120 ALA A C 1
ATOM 938 O O . ALA A 1 120 ? 0.265 -3.365 -0.008 1.00 96.94 120 ALA A O 1
ATOM 939 N N . ILE A 1 121 ? -0.916 -5.200 0.542 1.00 96.19 121 ILE A N 1
ATOM 940 C CA . ILE A 1 121 ? 0.112 -6.176 0.183 1.00 96.19 121 ILE A CA 1
ATOM 941 C C . ILE A 1 121 ? 0.039 -6.460 -1.311 1.00 96.19 121 ILE A C 1
ATOM 943 O O . ILE A 1 121 ? -1.011 -6.861 -1.806 1.00 96.19 121 ILE A O 1
ATOM 947 N N . VAL A 1 122 ? 1.161 -6.283 -2.003 1.00 96.88 122 VAL A N 1
ATOM 948 C CA . VAL A 1 122 ? 1.288 -6.497 -3.444 1.00 96.88 122 VAL A CA 1
ATOM 949 C C . VAL A 1 122 ? 2.152 -7.725 -3.712 1.00 96.88 122 VAL A C 1
ATOM 951 O O . VAL A 1 122 ? 3.306 -7.807 -3.273 1.00 96.88 122 VAL A O 1
ATOM 954 N N . GLU A 1 123 ? 1.583 -8.685 -4.436 1.00 95.00 123 GLU A N 1
ATOM 955 C CA . GLU A 1 123 ? 2.280 -9.871 -4.932 1.00 95.00 123 GLU A CA 1
ATOM 956 C C . GLU A 1 123 ? 2.971 -9.593 -6.283 1.00 95.0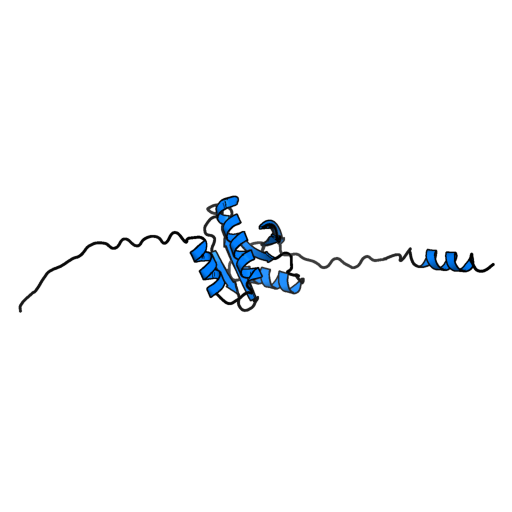0 123 GLU A C 1
ATOM 958 O O . GLU A 1 123 ? 2.721 -8.593 -6.956 1.00 95.00 123 GLU A O 1
ATOM 963 N N . SER A 1 124 ? 3.894 -10.469 -6.691 1.00 90.44 124 SER A N 1
ATOM 964 C CA . SER A 1 124 ? 4.685 -10.315 -7.922 1.00 90.44 124 SER A CA 1
ATOM 965 C C . SER A 1 124 ? 3.849 -10.307 -9.204 1.00 90.44 124 SER A C 1
ATOM 967 O O . SER A 1 124 ? 4.300 -9.786 -10.222 1.00 90.44 124 SER A O 1
ATOM 969 N N . ASP A 1 125 ? 2.651 -10.884 -9.165 1.00 93.38 125 ASP A N 1
ATOM 970 C CA . ASP A 1 125 ? 1.697 -10.894 -10.273 1.00 93.38 125 ASP A CA 1
ATOM 971 C C . ASP A 1 125 ? 0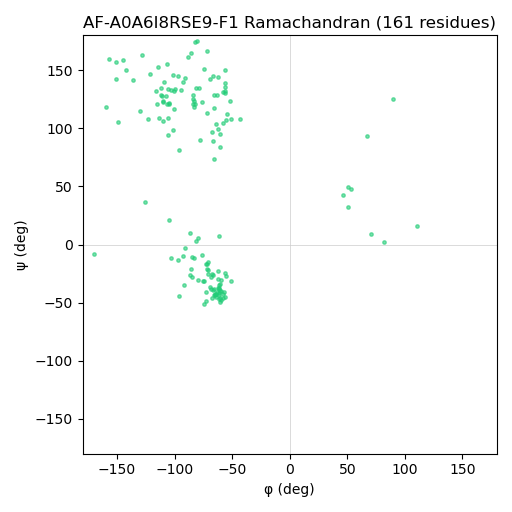.796 -9.648 -10.305 1.00 93.38 125 ASP A C 1
ATOM 973 O O . ASP A 1 125 ? -0.143 -9.601 -11.096 1.00 93.38 125 ASP A O 1
ATOM 977 N N . SER A 1 126 ? 1.109 -8.633 -9.487 1.00 91.88 126 SER A N 1
ATOM 978 C CA . SER A 1 126 ? 0.364 -7.385 -9.273 1.00 91.88 126 SER A CA 1
ATOM 979 C C . SER A 1 126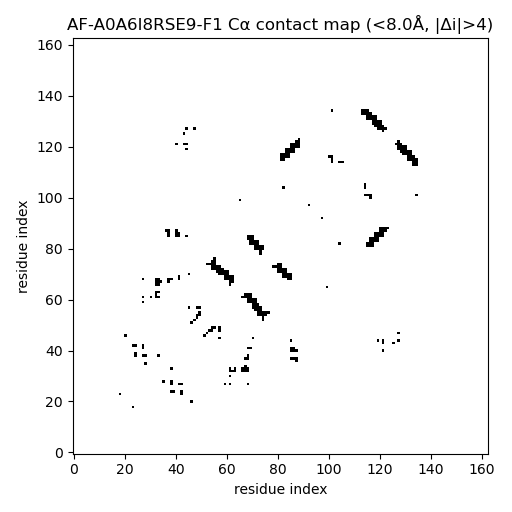 ? -0.960 -7.512 -8.515 1.00 91.88 126 SER A C 1
ATOM 981 O O . SER A 1 126 ? -1.676 -6.521 -8.384 1.00 91.88 126 SER A O 1
ATOM 983 N N . THR A 1 127 ? -1.272 -8.680 -7.945 1.00 94.81 127 THR A N 1
ATOM 984 C CA . THR A 1 127 ? -2.425 -8.826 -7.050 1.00 94.81 127 THR A CA 1
ATOM 985 C C . THR A 1 127 ? -2.242 -7.967 -5.798 1.00 94.81 127 THR A C 1
ATOM 987 O O . THR A 1 127 ? -1.219 -8.067 -5.118 1.00 94.81 127 THR A O 1
ATOM 990 N N . VAL A 1 128 ? -3.250 -7.148 -5.470 1.00 96.88 128 VAL A N 1
ATOM 991 C CA . VAL A 1 128 ? -3.264 -6.300 -4.268 1.00 96.88 128 VAL A CA 1
ATOM 992 C C . VAL A 1 128 ? -4.287 -6.818 -3.257 1.00 96.88 128 VAL A C 1
ATOM 994 O O . VAL A 1 128 ? -5.481 -6.922 -3.548 1.00 96.88 128 VAL A O 1
ATOM 997 N N . VAL A 1 129 ? -3.832 -7.108 -2.039 1.00 96.06 129 VAL A N 1
ATOM 998 C CA . VAL A 1 129 ? -4.675 -7.549 -0.921 1.00 96.06 129 VAL A CA 1
ATOM 999 C C . VAL A 1 129 ? -4.635 -6.524 0.201 1.00 96.06 129 VAL A C 1
ATOM 1001 O O . VAL A 1 129 ? -3.571 -6.095 0.636 1.00 96.06 129 VAL A O 1
ATOM 1004 N N . TYR A 1 130 ? -5.811 -6.164 0.704 1.00 95.75 130 TYR A N 1
ATOM 1005 C CA . TYR A 1 130 ? -5.969 -5.127 1.714 1.00 95.75 130 TYR A CA 1
ATOM 1006 C C . TYR A 1 130 ? -6.299 -5.738 3.075 1.00 95.75 130 TYR A C 1
ATOM 1008 O O . TYR A 1 130 ? -7.328 -6.395 3.238 1.00 95.75 130 TYR A O 1
ATOM 1016 N N . TYR A 1 131 ? -5.446 -5.479 4.062 1.00 93.38 131 TYR A N 1
ATOM 1017 C CA . TYR A 1 131 ? -5.635 -5.881 5.451 1.00 93.38 131 TYR A CA 1
ATOM 1018 C C . TYR A 1 131 ? -5.780 -4.654 6.335 1.00 93.38 131 TYR A C 1
ATOM 1020 O O . TYR A 1 131 ? -4.882 -3.822 6.426 1.00 93.38 131 TYR A O 1
ATOM 1028 N N . LYS A 1 132 ? -6.911 -4.550 7.029 1.00 91.25 132 LYS A N 1
ATOM 1029 C CA . LYS A 1 132 ? -7.127 -3.492 8.010 1.00 91.25 132 LYS A CA 1
ATOM 1030 C C . LYS A 1 132 ? -6.508 -3.899 9.344 1.00 91.25 132 LYS A C 1
ATOM 1032 O O . LYS A 1 132 ? -6.898 -4.912 9.920 1.00 91.25 132 LYS A O 1
ATOM 1037 N N . LEU A 1 133 ? -5.571 -3.098 9.834 1.00 87.50 133 LEU A N 1
ATOM 1038 C CA . LEU A 1 133 ? -4.933 -3.264 11.134 1.00 87.50 133 LEU A CA 1
ATOM 1039 C C . LEU A 1 133 ? -5.456 -2.170 12.066 1.00 87.50 133 LEU A C 1
ATOM 1041 O O . LEU A 1 133 ? -5.422 -0.993 11.722 1.00 87.50 133 LEU A O 1
ATOM 1045 N N . THR A 1 134 ? -5.950 -2.549 13.237 1.00 85.44 134 THR A N 1
ATOM 1046 C CA . THR A 1 134 ? -6.442 -1.621 14.265 1.00 85.44 134 THR A CA 1
ATOM 1047 C C . THR A 1 134 ? -5.557 -1.694 15.495 1.00 85.44 134 THR A C 1
ATOM 1049 O O . THR A 1 134 ? -4.975 -2.744 15.765 1.00 85.44 134 THR A O 1
ATOM 1052 N N . ASP A 1 135 ? -5.480 -0.607 16.257 1.00 74.88 135 ASP A N 1
ATOM 1053 C CA . ASP A 1 135 ? -4.846 -0.634 17.575 1.00 74.88 135 ASP A CA 1
ATOM 1054 C C . ASP A 1 135 ? -5.487 -1.704 18.491 1.00 74.88 135 ASP A C 1
ATOM 1056 O O . ASP A 1 135 ? -6.662 -2.055 18.337 1.00 74.88 135 ASP A O 1
ATOM 1060 N N . GLY A 1 136 ? -4.697 -2.265 19.410 1.00 71.56 136 GLY A N 1
ATOM 1061 C CA . GLY A 1 136 ? -5.078 -3.402 20.257 1.00 71.56 136 GLY A CA 1
ATOM 1062 C C . GLY A 1 136 ? -4.358 -4.719 19.944 1.00 71.56 136 GLY A C 1
ATOM 1063 O O . GLY A 1 136 ? -4.794 -5.776 20.401 1.00 71.56 136 GLY A O 1
ATOM 1064 N N . PHE A 1 137 ? -3.253 -4.687 19.189 1.00 66.94 137 PHE A N 1
ATOM 1065 C CA . PHE A 1 137 ? -2.374 -5.851 19.040 1.00 66.94 137 PHE A CA 1
ATOM 1066 C C . PHE A 1 137 ? -1.745 -6.215 20.391 1.00 66.94 137 PHE A C 1
ATOM 1068 O O . PHE A 1 137 ? -0.799 -5.570 20.839 1.00 66.94 137 PHE A O 1
ATOM 1075 N N . VAL A 1 138 ? -2.248 -7.274 21.023 1.00 67.00 138 VAL A N 1
ATOM 1076 C CA . VAL A 1 138 ? -1.674 -7.861 22.240 1.00 67.00 138 VAL A CA 1
ATOM 1077 C C . VAL A 1 138 ? -0.931 -9.137 21.854 1.00 67.00 138 VAL A C 1
ATOM 1079 O O . VAL A 1 138 ? -1.454 -9.955 21.097 1.00 67.00 138 VAL A O 1
ATOM 1082 N N . ILE A 1 139 ? 0.294 -9.311 22.356 1.00 69.81 139 ILE A N 1
ATOM 1083 C CA . ILE A 1 139 ? 0.992 -10.597 22.252 1.00 69.81 139 ILE A CA 1
ATOM 1084 C C . ILE A 1 139 ? 0.191 -11.592 23.098 1.00 69.81 139 ILE A C 1
ATOM 1086 O O . ILE A 1 139 ? 0.063 -11.356 24.300 1.00 69.81 139 ILE A O 1
ATOM 1090 N N . PRO A 1 140 ? -0.382 -12.658 22.511 1.00 75.12 140 PRO A N 1
ATOM 1091 C CA . PRO A 1 140 ? -1.123 -13.627 23.298 1.00 75.12 140 PRO A CA 1
ATOM 1092 C C . PRO A 1 140 ? -0.182 -14.282 24.306 1.00 75.12 140 PRO A C 1
ATOM 1094 O O . PRO A 1 140 ? 0.988 -14.531 23.994 1.00 75.12 140 PRO A O 1
ATOM 1097 N N . ASP A 1 141 ? -0.702 -14.576 25.495 1.00 75.12 141 ASP A N 1
ATOM 1098 C CA . ASP A 1 141 ? 0.063 -15.318 26.486 1.00 75.12 141 ASP A CA 1
ATOM 1099 C C . ASP A 1 141 ? 0.532 -16.649 25.875 1.00 75.12 141 ASP A C 1
ATOM 1101 O O . ASP A 1 141 ? -0.236 -17.316 25.164 1.00 75.12 141 ASP A O 1
ATOM 1105 N N . PRO A 1 142 ? 1.805 -17.032 26.087 1.00 75.12 142 PRO A N 1
ATOM 1106 C CA . PRO A 1 142 ? 2.299 -18.306 25.601 1.00 75.12 142 PRO A CA 1
ATOM 1107 C C . PRO A 1 142 ? 1.418 -19.433 26.160 1.00 75.12 142 PRO A C 1
ATOM 1109 O O . PRO A 1 142 ? 1.030 -19.379 27.326 1.00 75.12 142 PRO A O 1
ATOM 1112 N N . PRO A 1 143 ? 1.080 -20.452 25.351 1.00 77.94 143 PRO A N 1
ATOM 1113 C CA . PRO A 1 143 ? 0.206 -21.526 25.801 1.00 77.94 143 PRO A CA 1
ATOM 1114 C C . PRO A 1 143 ? 0.805 -22.222 27.029 1.00 77.94 143 PRO A C 1
ATOM 1116 O O . PRO A 1 143 ? 1.971 -22.619 27.001 1.00 77.94 143 PRO A O 1
ATOM 1119 N N . ASP A 1 144 ? -0.009 -22.404 28.075 1.00 74.25 144 ASP A N 1
ATOM 1120 C CA . ASP A 1 144 ? 0.430 -22.885 29.395 1.00 74.25 144 ASP A CA 1
ATOM 1121 C C . ASP A 1 144 ? 1.178 -24.229 29.349 1.00 74.25 144 ASP A C 1
ATOM 1123 O O . ASP A 1 144 ? 2.025 -24.499 30.199 1.00 74.25 144 ASP A O 1
ATOM 1127 N N . PHE A 1 145 ? 0.913 -25.074 28.345 1.00 59.84 145 PHE A N 1
ATOM 1128 C CA . PHE A 1 145 ? 1.598 -26.350 28.158 1.00 59.84 145 PHE A CA 1
ATOM 1129 C C . PHE A 1 145 ? 1.684 -26.723 26.677 1.00 59.84 145 PHE A C 1
ATOM 1131 O O . PHE A 1 145 ? 0.721 -27.204 26.080 1.00 59.84 145 PHE A O 1
ATOM 1138 N N . VAL A 1 146 ? 2.871 -26.594 26.087 1.00 60.91 146 VAL A N 1
ATOM 1139 C CA . VAL A 1 146 ? 3.235 -27.421 24.931 1.00 60.91 146 VAL A CA 1
ATOM 1140 C C . VAL A 1 146 ? 3.606 -28.786 25.507 1.00 60.91 1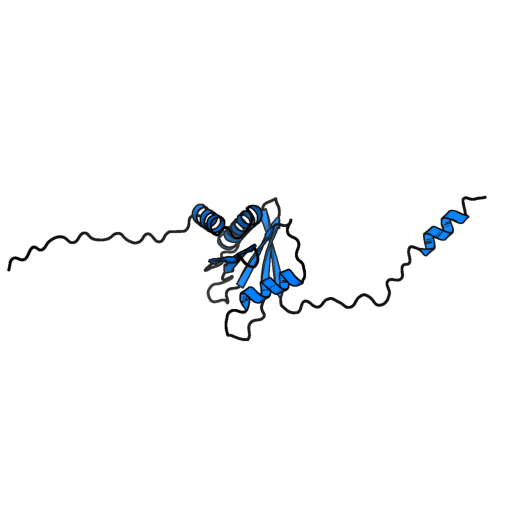46 VAL A C 1
ATOM 1142 O O . VAL A 1 146 ? 4.747 -29.012 25.913 1.00 60.91 146 VAL A O 1
ATOM 1145 N N . GLU A 1 147 ? 2.635 -29.696 25.640 1.00 58.25 147 GLU A N 1
ATOM 1146 C CA . GLU A 1 147 ? 2.989 -31.104 25.810 1.00 58.25 147 GLU A CA 1
ATOM 1147 C C . GLU A 1 147 ? 3.733 -31.524 24.546 1.00 58.25 147 GLU A C 1
ATOM 1149 O O . GLU A 1 147 ? 3.149 -31.790 23.499 1.00 58.25 147 GLU A O 1
ATOM 1154 N N . ASP A 1 148 ? 5.056 -31.540 24.659 1.00 58.81 148 ASP A N 1
ATOM 1155 C CA . ASP A 1 148 ? 5.989 -32.051 23.672 1.00 58.81 148 ASP A CA 1
ATOM 1156 C C . ASP A 1 148 ? 5.767 -33.575 23.562 1.00 58.81 148 ASP A C 1
ATOM 1158 O O . ASP A 1 148 ? 6.482 -34.393 24.144 1.00 58.81 148 ASP A O 1
ATOM 1162 N N . MET A 1 149 ? 4.663 -33.973 22.921 1.00 56.38 149 MET A N 1
ATOM 1163 C CA . MET A 1 149 ? 4.221 -35.366 22.802 1.00 56.38 149 MET A CA 1
ATOM 1164 C C . MET A 1 149 ? 5.114 -36.178 21.856 1.00 56.38 149 MET A C 1
ATOM 1166 O O . MET A 1 149 ? 5.082 -37.413 21.888 1.00 56.38 149 MET A O 1
ATOM 1170 N N . ASP A 1 150 ? 5.946 -35.517 21.050 1.00 56.00 150 ASP A N 1
ATOM 1171 C CA . ASP A 1 150 ? 6.732 -36.179 20.013 1.00 56.00 150 ASP A CA 1
ATOM 1172 C C . ASP A 1 150 ? 8.057 -36.756 20.525 1.00 56.00 150 ASP A C 1
ATOM 1174 O O . ASP A 1 150 ? 8.521 -37.797 20.058 1.00 56.00 150 ASP A O 1
ATOM 1178 N N . ASN A 1 151 ? 8.659 -36.191 21.568 1.00 56.06 151 ASN A N 1
ATOM 1179 C CA . ASN A 1 151 ? 9.979 -36.631 22.033 1.00 56.06 151 ASN A CA 1
ATOM 1180 C C . ASN A 1 151 ? 9.975 -38.022 22.729 1.00 56.06 151 ASN A C 1
ATOM 1182 O O . ASN A 1 151 ? 11.014 -38.693 22.819 1.00 56.06 151 ASN A O 1
ATOM 1186 N N . LYS A 1 152 ? 8.808 -38.530 23.161 1.00 55.00 152 LYS A N 1
ATOM 1187 C CA . LYS A 1 152 ? 8.674 -39.843 23.831 1.00 55.00 152 LYS A CA 1
ATOM 1188 C C . LYS A 1 152 ? 8.516 -41.024 22.867 1.00 55.00 152 LYS A C 1
ATOM 1190 O O . LYS A 1 152 ? 8.907 -42.142 23.224 1.00 55.00 152 LYS A O 1
ATOM 1195 N N . GLN A 1 153 ? 7.991 -40.824 21.653 1.00 53.75 153 GLN A N 1
ATOM 1196 C CA . GLN A 1 153 ? 7.800 -41.930 20.700 1.00 53.75 153 GLN A CA 1
ATOM 1197 C C . GLN A 1 153 ? 9.113 -42.390 20.040 1.00 53.75 153 GLN A C 1
ATOM 1199 O O . GLN A 1 153 ? 9.296 -43.588 19.797 1.00 53.75 153 GLN A O 1
ATOM 1204 N N . TRP A 1 154 ? 10.076 -41.490 19.832 1.00 49.91 154 TRP A N 1
ATOM 1205 C CA . TRP A 1 154 ? 11.328 -41.805 19.128 1.00 49.91 154 TRP A CA 1
ATOM 1206 C C . TRP A 1 154 ? 12.308 -42.628 19.977 1.00 49.91 154 TRP A C 1
ATOM 1208 O O . TRP A 1 154 ? 13.010 -43.501 19.457 1.00 49.91 154 TRP A O 1
ATOM 1218 N N . ARG A 1 155 ? 12.301 -42.449 21.307 1.00 54.34 155 ARG A N 1
ATOM 1219 C CA . ARG A 1 155 ? 13.151 -43.233 22.224 1.00 54.34 155 ARG A CA 1
ATOM 1220 C C . ARG A 1 155 ? 12.761 -44.714 22.301 1.00 54.34 155 ARG A C 1
ATOM 1222 O O . ARG A 1 155 ? 13.622 -45.547 22.568 1.00 54.34 155 ARG A O 1
ATOM 1229 N N . LYS A 1 156 ? 11.503 -45.077 22.018 1.00 54.84 156 LYS A N 1
ATOM 1230 C CA . LYS A 1 156 ? 11.035 -46.476 22.093 1.00 54.84 156 LYS A CA 1
ATOM 1231 C C . LYS A 1 156 ? 11.288 -47.297 20.823 1.00 54.84 156 LYS A C 1
ATOM 1233 O O . LYS A 1 156 ? 11.348 -48.521 20.916 1.00 54.84 156 LYS A O 1
ATOM 1238 N N . LYS A 1 157 ? 11.480 -46.666 19.656 1.00 54.88 157 LYS A N 1
ATOM 1239 C CA . LYS A 1 157 ? 11.773 -47.389 18.401 1.00 54.88 157 LYS A CA 1
ATOM 1240 C C . LYS A 1 157 ? 13.238 -47.825 18.283 1.00 54.88 157 LYS A C 1
ATOM 1242 O O . LYS A 1 157 ? 13.505 -48.891 17.741 1.00 54.88 157 LYS A O 1
ATOM 1247 N N . ARG A 1 158 ? 14.187 -47.082 18.868 1.00 54.41 158 ARG A N 1
ATOM 1248 C CA . ARG A 1 158 ? 15.623 -47.433 18.814 1.00 54.41 158 ARG A CA 1
ATOM 1249 C C . ARG A 1 158 ? 16.012 -48.658 19.648 1.00 54.41 158 ARG A C 1
ATOM 1251 O O . ARG A 1 158 ? 17.007 -49.294 19.330 1.00 54.41 158 ARG A O 1
ATOM 1258 N N . LEU A 1 159 ? 15.226 -49.030 20.661 1.00 55.12 159 LEU A N 1
ATOM 1259 C CA . LEU A 1 159 ? 15.518 -50.204 21.499 1.00 55.12 159 LEU A CA 1
ATOM 1260 C C . LEU A 1 159 ? 14.991 -51.527 20.908 1.00 55.12 159 LEU A C 1
ATOM 1262 O O . LEU A 1 159 ? 15.337 -52.595 21.400 1.00 55.12 159 LEU A O 1
ATOM 1266 N N . ARG A 1 160 ? 14.157 -51.479 19.858 1.00 56.41 160 ARG A N 1
ATOM 1267 C CA . ARG A 1 160 ? 13.600 -52.682 19.208 1.00 56.41 160 ARG A CA 1
ATOM 1268 C C . ARG A 1 160 ? 14.423 -53.195 18.024 1.00 56.41 160 ARG A C 1
ATOM 1270 O O . ARG A 1 160 ? 14.163 -54.299 17.569 1.00 56.41 160 ARG A O 1
ATOM 1277 N N . HIS A 1 161 ? 15.416 -52.435 17.564 1.00 52.84 161 HIS A N 1
ATOM 1278 C CA . HIS A 1 161 ? 16.301 -52.811 16.452 1.00 52.84 161 HIS A CA 1
ATOM 1279 C C . HIS A 1 161 ? 17.706 -53.252 16.907 1.00 52.84 161 HIS A C 1
ATOM 1281 O O . HIS A 1 161 ? 18.649 -53.202 16.128 1.00 52.84 161 HIS A O 1
ATOM 1287 N N . LEU A 1 162 ? 17.854 -53.664 18.170 1.00 55.88 162 LEU A N 1
ATOM 1288 C CA . LEU A 1 162 ? 19.120 -54.138 18.750 1.00 55.88 162 LEU A CA 1
ATOM 1289 C C . LEU A 1 162 ? 18.990 -55.534 19.394 1.00 55.88 162 LEU A C 1
ATOM 1291 O O . LEU A 1 162 ? 19.593 -55.810 20.429 1.00 55.88 162 LEU A O 1
ATOM 1295 N N . ARG A 1 163 ? 18.191 -56.417 18.789 1.00 44.59 163 ARG A N 1
ATOM 1296 C CA . ARG A 1 163 ? 18.207 -57.860 19.065 1.00 44.59 163 ARG A CA 1
ATOM 1297 C C . ARG A 1 163 ? 18.391 -58.631 17.776 1.00 44.59 163 ARG A C 1
ATOM 1299 O O . ARG A 1 163 ? 17.758 -58.214 16.782 1.00 44.59 163 ARG A O 1
#